Protein AF-A0A3D5VFX4-F1 (afdb_monomer)

Structure (mmCIF, N/CA/C/O backbone):
data_AF-A0A3D5VFX4-F1
#
_entry.id   AF-A0A3D5VFX4-F1
#
loop_
_atom_site.group_PDB
_atom_site.id
_atom_site.type_symbol
_atom_site.label_atom_id
_atom_site.label_alt_id
_atom_site.label_comp_id
_atom_site.label_asym_id
_atom_site.label_entity_id
_atom_site.label_seq_id
_atom_site.pdbx_PDB_ins_code
_atom_site.Cartn_x
_atom_site.Cartn_y
_atom_site.Cartn_z
_atom_site.occupancy
_atom_site.B_iso_or_equiv
_atom_site.auth_seq_id
_atom_site.auth_comp_id
_atom_site.auth_asym_id
_atom_site.auth_atom_id
_atom_site.pdbx_PDB_model_num
ATOM 1 N N . MET A 1 1 ? 56.676 -22.429 -12.843 1.00 62.56 1 MET A N 1
ATOM 2 C CA . MET A 1 1 ? 55.680 -21.404 -13.236 1.00 62.56 1 MET A CA 1
ATOM 3 C C . MET A 1 1 ? 54.234 -21.875 -13.083 1.00 62.56 1 MET A C 1
ATOM 5 O O . MET A 1 1 ? 53.507 -21.227 -12.348 1.00 62.56 1 MET A O 1
ATOM 9 N N . PHE A 1 2 ? 53.820 -23.011 -13.662 1.00 74.38 2 PHE A N 1
ATOM 10 C CA . PHE A 1 2 ? 52.420 -23.486 -13.605 1.00 74.38 2 PHE A CA 1
ATOM 11 C C . PHE A 1 2 ? 51.817 -23.636 -12.196 1.00 74.38 2 PHE A C 1
ATOM 13 O O . PHE A 1 2 ? 50.677 -23.247 -11.978 1.00 74.38 2 PHE A O 1
ATOM 20 N N . ARG A 1 3 ? 52.581 -24.145 -11.219 1.00 76.31 3 ARG A N 1
ATOM 21 C CA . ARG A 1 3 ? 52.093 -24.309 -9.835 1.00 76.31 3 ARG A CA 1
ATOM 22 C C . ARG A 1 3 ? 51.811 -22.978 -9.132 1.00 76.31 3 ARG A C 1
ATOM 24 O O . ARG A 1 3 ? 50.829 -22.875 -8.413 1.00 76.31 3 ARG A O 1
ATOM 31 N N . VAL A 1 4 ? 52.636 -21.960 -9.377 1.00 79.12 4 VAL A N 1
ATOM 32 C CA . VAL A 1 4 ? 52.450 -20.616 -8.801 1.00 79.12 4 VAL A CA 1
ATOM 33 C C . VAL A 1 4 ? 51.232 -19.936 -9.430 1.00 79.12 4 VAL A C 1
ATOM 35 O O . VAL A 1 4 ? 50.438 -19.325 -8.723 1.00 79.12 4 VAL A O 1
ATOM 38 N N . LEU A 1 5 ? 51.033 -20.122 -10.740 1.00 79.81 5 LEU A N 1
ATOM 39 C CA . LEU A 1 5 ? 49.865 -19.609 -11.456 1.00 79.81 5 LEU A CA 1
ATOM 40 C C . LEU A 1 5 ? 48.559 -20.267 -10.974 1.00 79.81 5 LEU A C 1
ATOM 42 O O . LEU A 1 5 ? 47.570 -19.579 -10.742 1.00 79.81 5 LEU A O 1
ATOM 46 N N . ALA A 1 6 ? 48.574 -21.588 -10.765 1.00 84.88 6 ALA A N 1
ATOM 47 C CA . ALA A 1 6 ? 47.423 -22.341 -10.271 1.00 84.88 6 ALA A CA 1
ATOM 48 C C . ALA A 1 6 ? 47.037 -21.937 -8.840 1.00 84.88 6 ALA A C 1
ATOM 50 O O . ALA A 1 6 ? 45.859 -21.735 -8.556 1.00 84.88 6 ALA A O 1
ATOM 51 N N . VAL A 1 7 ? 48.025 -21.754 -7.956 1.00 86.25 7 VAL A N 1
ATOM 52 C CA . VAL A 1 7 ? 47.788 -21.274 -6.585 1.00 86.25 7 VAL A CA 1
ATOM 53 C C . VAL A 1 7 ? 47.261 -19.838 -6.593 1.00 86.25 7 VAL A C 1
ATOM 55 O O . VAL A 1 7 ? 46.330 -19.537 -5.856 1.00 86.25 7 VAL A O 1
ATOM 58 N N . SER A 1 8 ? 47.784 -18.969 -7.463 1.00 79.94 8 SER A N 1
ATOM 59 C CA . SER A 1 8 ? 47.300 -17.590 -7.598 1.00 79.94 8 SER A CA 1
ATOM 60 C C . SER A 1 8 ? 45.861 -17.516 -8.132 1.00 79.94 8 SER A C 1
ATOM 62 O O . SER A 1 8 ? 45.067 -16.742 -7.602 1.00 79.94 8 SER A O 1
ATOM 64 N N . CYS A 1 9 ? 45.485 -18.359 -9.102 1.00 78.56 9 CYS A N 1
ATOM 65 C CA . CYS A 1 9 ? 44.099 -18.474 -9.578 1.00 78.56 9 CYS A CA 1
ATOM 66 C C . CYS A 1 9 ? 43.150 -19.021 -8.506 1.00 78.56 9 CYS A C 1
ATOM 68 O O . CYS A 1 9 ? 42.044 -18.508 -8.352 1.00 78.56 9 CYS A O 1
ATOM 70 N N . LEU A 1 10 ? 43.577 -20.030 -7.741 1.00 80.12 10 LEU A N 1
ATOM 71 C CA . LEU A 1 10 ? 42.777 -20.578 -6.646 1.00 80.12 10 LEU A CA 1
ATOM 72 C C . LEU A 1 10 ? 42.562 -19.532 -5.539 1.00 80.12 10 LEU A C 1
ATOM 74 O O . LEU A 1 10 ? 41.461 -19.415 -5.013 1.00 80.12 10 LEU A O 1
ATOM 78 N N . LEU A 1 11 ? 43.587 -18.728 -5.237 1.00 79.25 11 LEU A N 1
ATOM 79 C CA . LEU A 1 11 ? 43.496 -17.633 -4.270 1.00 79.25 11 LEU A CA 1
ATOM 80 C C . LEU A 1 11 ? 42.531 -16.533 -4.744 1.00 79.25 11 LEU A C 1
ATOM 82 O O . LEU A 1 11 ? 41.733 -16.044 -3.953 1.00 79.25 11 LEU A O 1
ATOM 86 N N . LEU A 1 12 ? 42.559 -16.179 -6.034 1.00 77.06 12 LEU A N 1
ATOM 87 C CA . LEU A 1 12 ? 41.633 -15.208 -6.632 1.00 77.06 12 LEU A CA 1
ATOM 88 C C . LEU A 1 12 ? 40.181 -15.704 -6.631 1.00 77.06 12 LEU A C 1
ATOM 90 O O . LEU A 1 12 ? 39.279 -14.918 -6.368 1.00 77.06 12 LEU A O 1
ATOM 94 N N . LEU A 1 13 ? 39.950 -16.999 -6.863 1.00 74.50 13 LEU A N 1
ATOM 95 C CA . LEU A 1 13 ? 38.617 -17.610 -6.778 1.00 74.50 13 LEU A CA 1
ATOM 96 C C . LEU A 1 13 ? 38.088 -17.669 -5.339 1.00 74.50 13 LEU A C 1
ATOM 98 O O . LEU A 1 13 ? 36.894 -17.500 -5.125 1.00 74.50 13 LEU A O 1
ATOM 102 N N . LEU A 1 14 ? 38.967 -17.866 -4.352 1.00 71.81 14 LEU A N 1
ATOM 103 C CA . LEU A 1 14 ? 38.611 -17.825 -2.928 1.00 71.81 14 LEU A CA 1
ATOM 104 C C . LEU A 1 14 ? 38.368 -16.392 -2.419 1.00 71.81 14 LEU A C 1
ATOM 106 O O . LEU A 1 14 ? 37.612 -16.203 -1.470 1.00 71.81 14 LEU A O 1
ATOM 110 N N . LEU A 1 15 ? 38.992 -15.391 -3.049 1.00 67.75 15 LEU A N 1
ATOM 111 C CA . LEU A 1 15 ? 38.800 -13.962 -2.767 1.00 67.75 15 LEU A CA 1
ATOM 112 C C . LEU A 1 15 ? 37.646 -13.336 -3.565 1.00 67.75 15 LEU A C 1
ATOM 114 O O . LEU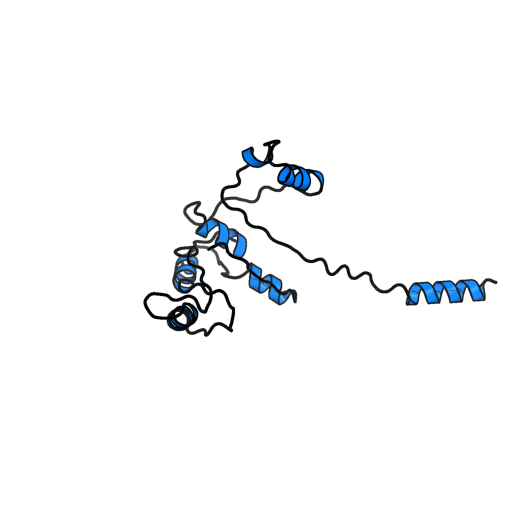 A 1 15 ? 37.227 -12.220 -3.255 1.00 67.75 15 LEU A O 1
ATOM 118 N N . ALA A 1 16 ? 37.111 -14.039 -4.566 1.00 62.22 16 ALA A N 1
ATOM 119 C CA . ALA A 1 16 ? 35.887 -13.665 -5.258 1.00 62.22 16 ALA A CA 1
ATOM 120 C C . ALA A 1 16 ? 34.691 -13.915 -4.328 1.00 62.22 16 ALA A C 1
ATOM 122 O O . ALA A 1 16 ? 33.974 -14.908 -4.437 1.00 62.22 16 ALA A O 1
ATOM 123 N N . GLY A 1 17 ? 34.493 -13.008 -3.370 1.00 60.91 17 GLY A N 1
ATOM 124 C CA . GLY A 1 17 ? 33.272 -12.967 -2.581 1.00 60.91 17 GLY A CA 1
ATOM 125 C C . GLY A 1 17 ? 32.063 -12.903 -3.511 1.00 60.91 17 GLY A C 1
ATOM 126 O O . GLY A 1 17 ? 32.096 -12.253 -4.558 1.00 60.91 17 GLY A O 1
ATOM 127 N N . SER A 1 18 ? 30.982 -13.578 -3.139 1.00 61.31 18 SER A N 1
ATOM 128 C CA . SER A 1 18 ? 29.705 -13.430 -3.829 1.00 61.31 18 SER A CA 1
ATOM 129 C C . SER A 1 18 ? 29.321 -11.951 -3.838 1.00 61.31 18 SER A C 1
ATOM 131 O O . SER A 1 18 ? 29.096 -11.365 -2.776 1.00 61.31 18 SER A O 1
ATOM 133 N N . VAL A 1 19 ? 29.250 -11.349 -5.030 1.00 50.03 19 VAL A N 1
ATOM 134 C CA . VAL A 1 19 ? 28.646 -10.029 -5.229 1.00 50.03 19 VAL A CA 1
ATOM 135 C C . VAL A 1 19 ? 27.170 -10.171 -4.881 1.00 50.03 19 VAL A C 1
ATOM 137 O O . VAL A 1 19 ? 26.337 -10.534 -5.706 1.00 50.03 19 VAL A O 1
ATOM 140 N N . SER A 1 20 ? 26.849 -9.934 -3.616 1.00 56.19 20 SER A N 1
ATOM 141 C CA . SER A 1 20 ? 25.480 -9.735 -3.179 1.00 56.19 20 SER A CA 1
ATOM 142 C C . SER A 1 20 ? 25.180 -8.262 -3.388 1.00 56.19 20 SER A C 1
ATOM 144 O O . SER A 1 20 ? 25.435 -7.423 -2.523 1.00 56.19 20 SER A O 1
ATOM 146 N N . ALA A 1 21 ? 24.679 -7.923 -4.574 1.00 56.38 21 ALA A N 1
ATOM 147 C CA . ALA A 1 21 ? 23.954 -6.677 -4.725 1.00 56.38 21 ALA A CA 1
ATOM 148 C C . ALA A 1 21 ? 22.669 -6.833 -3.905 1.00 56.38 21 ALA A C 1
ATOM 150 O O . ALA A 1 21 ? 21.663 -7.354 -4.386 1.00 56.38 21 ALA A O 1
ATOM 151 N N . ALA A 1 22 ? 22.712 -6.424 -2.638 1.00 59.00 22 ALA A N 1
ATOM 152 C CA . ALA A 1 22 ? 21.522 -6.242 -1.824 1.00 59.00 22 ALA A CA 1
ATOM 153 C C . ALA A 1 22 ? 20.743 -5.049 -2.399 1.00 59.00 22 ALA A C 1
ATOM 155 O O . ALA A 1 22 ? 20.784 -3.941 -1.874 1.00 59.00 22 ALA A O 1
ATOM 156 N N . GLY A 1 23 ? 20.103 -5.255 -3.552 1.00 70.44 23 GLY A N 1
ATOM 157 C CA . GLY A 1 23 ? 19.320 -4.233 -4.225 1.00 70.44 23 GLY A CA 1
ATOM 158 C C . GLY A 1 23 ? 18.199 -3.762 -3.304 1.00 70.44 23 GLY A C 1
ATOM 159 O O . GLY A 1 23 ? 17.408 -4.570 -2.811 1.00 70.44 23 GLY A O 1
ATOM 160 N N . GLY A 1 24 ? 18.155 -2.457 -3.047 1.00 74.06 24 GLY A N 1
ATOM 161 C CA . GLY A 1 24 ? 17.014 -1.807 -2.415 1.00 74.06 24 GLY A CA 1
ATOM 162 C C . GLY A 1 24 ? 15.956 -1.503 -3.468 1.00 74.06 24 GLY A C 1
ATOM 163 O O . GLY A 1 24 ? 16.275 -0.951 -4.519 1.00 74.06 24 GLY A O 1
ATOM 164 N N . VAL A 1 25 ? 14.700 -1.843 -3.190 1.00 79.31 25 VAL A N 1
ATOM 165 C CA . VAL A 1 25 ? 13.561 -1.445 -4.024 1.00 79.31 25 VAL A CA 1
ATOM 166 C C . VAL A 1 25 ? 12.926 -0.212 -3.397 1.00 79.31 25 VAL A C 1
ATOM 168 O O . VAL A 1 25 ? 12.630 -0.208 -2.204 1.00 79.31 25 VAL A O 1
ATOM 171 N N . ARG A 1 26 ? 12.711 0.834 -4.199 1.00 83.75 26 ARG A N 1
ATOM 172 C CA . ARG A 1 26 ? 11.909 2.000 -3.815 1.00 83.75 26 ARG A CA 1
ATOM 173 C C . ARG A 1 26 ? 10.635 1.980 -4.645 1.00 83.75 26 ARG A C 1
ATOM 175 O O . ARG A 1 26 ? 10.705 2.118 -5.862 1.00 83.75 26 ARG A O 1
ATOM 182 N N . LEU A 1 27 ? 9.497 1.777 -3.988 1.00 84.81 27 LEU A N 1
ATOM 183 C CA . LEU A 1 27 ? 8.187 1.884 -4.618 1.00 84.81 27 LEU A CA 1
ATOM 184 C C . LEU A 1 27 ? 7.658 3.297 -4.386 1.00 84.81 27 LEU A C 1
ATOM 186 O O . LEU A 1 27 ? 7.474 3.704 -3.242 1.00 84.81 27 LEU A O 1
ATOM 190 N N . VAL A 1 28 ? 7.418 4.025 -5.471 1.00 86.31 28 VAL A N 1
ATOM 191 C CA . VAL A 1 28 ? 6.784 5.343 -5.436 1.00 86.31 28 VAL A CA 1
ATOM 192 C C . VAL A 1 28 ? 5.412 5.198 -6.074 1.00 86.31 28 VAL A C 1
ATOM 194 O O . VAL A 1 28 ? 5.311 4.799 -7.232 1.00 86.31 28 VAL A O 1
ATOM 197 N N . ILE A 1 29 ? 4.362 5.491 -5.310 1.00 84.00 29 ILE A N 1
ATOM 198 C CA . ILE A 1 29 ? 2.987 5.496 -5.807 1.00 84.00 29 ILE A CA 1
ATOM 199 C C . ILE A 1 29 ? 2.558 6.953 -5.948 1.00 84.00 29 ILE A C 1
ATOM 201 O O . ILE A 1 29 ? 2.610 7.708 -4.981 1.00 84.00 29 ILE A O 1
ATOM 205 N N . MET A 1 30 ? 2.163 7.339 -7.159 1.00 85.25 30 MET A N 1
ATOM 206 C CA . MET A 1 30 ? 1.732 8.696 -7.488 1.00 85.25 30 MET A CA 1
ATOM 207 C C . MET A 1 30 ? 0.300 8.639 -8.006 1.00 85.25 30 MET A C 1
ATOM 209 O O . MET A 1 30 ? 0.045 8.047 -9.054 1.00 85.25 30 MET A O 1
ATOM 213 N N . ASP A 1 31 ? -0.627 9.231 -7.259 1.00 82.06 31 ASP A N 1
ATOM 214 C CA . ASP A 1 31 ? -1.997 9.440 -7.727 1.00 82.06 31 ASP A CA 1
ATOM 215 C C . ASP A 1 31 ? -2.058 10.633 -8.700 1.00 82.06 31 ASP A C 1
ATOM 217 O O . ASP A 1 31 ? -1.212 11.525 -8.654 1.00 82.06 31 ASP A O 1
ATOM 221 N N . GLY A 1 32 ? -3.049 10.646 -9.591 1.00 84.25 32 GLY A N 1
ATOM 222 C CA . GLY A 1 32 ? -3.269 11.729 -10.557 1.00 84.25 32 GLY A CA 1
ATOM 223 C C . GLY A 1 32 ? -2.364 11.709 -11.794 1.00 84.25 32 GLY A C 1
ATOM 224 O O . GLY A 1 32 ? -2.477 12.595 -12.638 1.00 84.25 32 GLY A O 1
ATOM 225 N N . VAL A 1 33 ? -1.501 10.700 -11.954 1.00 88.00 33 VAL A N 1
ATOM 226 C CA . VAL A 1 33 ? -0.663 10.542 -13.154 1.00 88.00 33 VAL A CA 1
ATOM 227 C C . VAL A 1 33 ? -1.402 9.718 -14.210 1.00 88.00 33 VAL A C 1
ATOM 229 O O . VAL A 1 33 ? -1.626 8.520 -14.050 1.00 88.00 33 VAL A O 1
ATOM 232 N N . ASN A 1 34 ? -1.770 10.365 -15.313 1.00 88.50 34 ASN A N 1
ATOM 233 C CA . ASN A 1 34 ? -2.282 9.718 -16.528 1.00 88.50 34 ASN A CA 1
ATOM 234 C C . ASN A 1 34 ? -1.178 9.541 -17.606 1.00 88.50 34 ASN A C 1
ATOM 236 O O . ASN A 1 34 ? -0.055 10.018 -17.443 1.00 88.50 34 ASN A O 1
ATOM 240 N N . LEU A 1 35 ? -1.504 8.878 -18.724 1.00 88.94 35 LEU A N 1
ATOM 241 C CA . LEU A 1 35 ? -0.557 8.638 -19.827 1.00 88.94 35 LEU A CA 1
ATOM 242 C C . LEU A 1 35 ? -0.117 9.913 -20.567 1.00 88.94 35 LEU A C 1
ATOM 244 O O . LEU A 1 35 ? 0.965 9.922 -21.144 1.00 88.94 35 LEU A O 1
ATOM 248 N N . GLU A 1 36 ? -0.925 10.973 -20.555 1.00 91.94 36 GLU A N 1
ATOM 249 C CA . GLU A 1 36 ? -0.612 12.242 -21.227 1.00 91.94 36 GLU A CA 1
ATOM 250 C C . GLU A 1 36 ? 0.548 12.949 -20.523 1.00 91.94 36 GLU A C 1
ATOM 252 O O . GLU A 1 36 ? 1.461 13.439 -21.182 1.00 91.94 36 GLU A O 1
ATOM 257 N N . HIS A 1 37 ? 0.588 12.904 -19.187 1.00 91.31 37 HIS A N 1
ATOM 258 C CA . HIS A 1 37 ? 1.710 13.445 -18.417 1.00 91.31 37 HIS A CA 1
ATOM 259 C C . HIS A 1 37 ? 3.046 12.779 -18.778 1.00 91.31 37 HIS A C 1
ATOM 261 O O . HIS A 1 37 ? 4.088 13.423 -18.713 1.00 91.31 37 HIS A O 1
ATOM 267 N N . LEU A 1 38 ? 3.044 11.508 -19.200 1.00 90.81 38 LEU A N 1
ATOM 268 C CA . LEU A 1 38 ? 4.273 10.817 -19.603 1.00 90.81 38 LEU A CA 1
ATOM 269 C C . LEU A 1 38 ? 4.858 11.363 -20.917 1.00 90.81 38 LEU A C 1
ATOM 271 O O . LEU A 1 38 ? 6.015 11.090 -21.220 1.00 90.81 38 LEU A O 1
ATOM 275 N N . GLN A 1 39 ? 4.083 12.127 -21.692 1.00 89.56 39 GLN A N 1
ATOM 276 C CA . GLN A 1 39 ? 4.494 12.681 -22.986 1.00 89.56 39 GLN A CA 1
ATOM 277 C C . GLN A 1 39 ? 4.969 14.139 -22.899 1.00 89.56 39 GLN A C 1
ATOM 279 O O . GLN A 1 39 ? 5.506 14.660 -23.875 1.00 89.56 39 GLN A O 1
ATOM 284 N N . LEU A 1 40 ? 4.780 14.807 -21.757 1.00 90.75 40 LEU A N 1
ATOM 285 C CA . LEU A 1 40 ? 5.113 16.221 -21.592 1.00 90.75 40 LEU A CA 1
ATOM 286 C C . LEU A 1 40 ? 6.629 16.429 -21.486 1.00 90.75 40 LEU A C 1
ATOM 288 O O . LEU A 1 40 ? 7.284 15.888 -20.595 1.00 90.75 40 LEU A O 1
ATOM 292 N N . GLU A 1 41 ? 7.190 17.265 -22.365 1.00 90.00 41 GLU A N 1
ATOM 293 C CA . GLU A 1 41 ? 8.637 17.539 -22.408 1.00 90.00 41 GLU A CA 1
ATOM 294 C C . GLU A 1 41 ? 9.169 18.196 -21.127 1.00 90.00 41 GLU A C 1
ATOM 296 O O . GLU A 1 41 ? 10.322 17.978 -20.748 1.00 90.00 41 GLU A O 1
ATOM 301 N N . GLU A 1 42 ? 8.323 18.965 -20.437 1.00 94.12 42 GLU A N 1
ATOM 302 C CA . GLU A 1 42 ? 8.641 19.588 -19.150 1.00 94.12 42 GLU A CA 1
ATOM 303 C C . GLU A 1 42 ? 8.865 18.564 -18.024 1.00 94.12 42 GLU A C 1
ATOM 305 O O . GLU A 1 42 ? 9.583 18.850 -17.064 1.00 94.12 42 GLU A O 1
ATOM 310 N N . TYR A 1 43 ? 8.341 17.338 -18.144 1.00 93.06 43 TYR A N 1
ATOM 311 C CA . TYR A 1 43 ? 8.510 16.281 -17.143 1.00 93.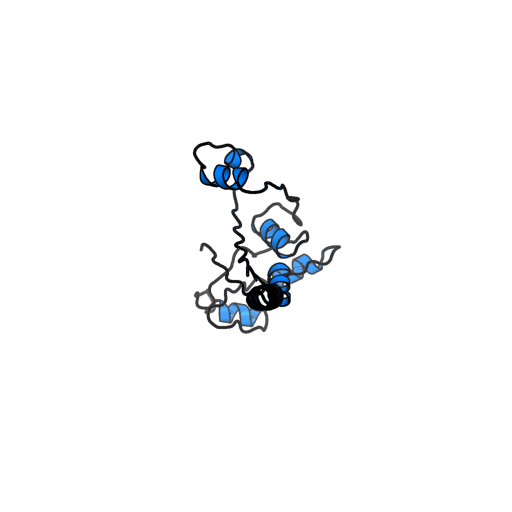06 43 TYR A CA 1
ATOM 312 C C . TYR A 1 43 ? 9.723 15.402 -17.453 1.00 93.06 43 TYR A C 1
ATOM 314 O O . TYR A 1 43 ? 9.634 14.181 -17.618 1.00 93.06 43 TYR A O 1
ATOM 322 N N . GLY A 1 44 ? 10.902 16.032 -17.465 1.00 94.12 44 GLY A N 1
ATOM 323 C CA . GLY A 1 44 ? 12.174 15.382 -17.801 1.00 94.12 44 GLY A CA 1
ATOM 324 C C . GLY A 1 44 ? 12.489 14.122 -16.979 1.00 94.12 44 GLY A C 1
ATOM 325 O O . GLY A 1 44 ? 13.111 13.197 -17.499 1.00 94.12 44 GLY A O 1
ATOM 326 N N . ASN A 1 45 ? 12.004 14.033 -15.734 1.00 93.50 45 ASN A N 1
ATOM 327 C CA . ASN A 1 45 ? 12.179 12.850 -14.885 1.00 93.50 45 ASN A CA 1
ATOM 328 C C . ASN A 1 45 ? 11.366 11.636 -15.366 1.00 93.50 45 ASN A C 1
ATOM 330 O O . ASN A 1 45 ? 11.869 10.516 -15.300 1.00 93.50 45 ASN A O 1
ATOM 334 N N . PHE A 1 46 ? 10.143 11.826 -15.881 1.00 93.31 46 PHE A N 1
ATOM 335 C CA . PHE A 1 46 ? 9.384 10.717 -16.472 1.00 93.31 46 PHE A CA 1
ATOM 336 C C . PHE A 1 46 ? 10.073 10.203 -17.729 1.00 93.31 46 PHE A C 1
ATOM 338 O O . PHE A 1 46 ? 10.243 8.994 -17.872 1.00 93.31 46 PHE A O 1
ATOM 345 N N . ARG A 1 47 ? 10.554 11.108 -18.589 1.00 92.50 47 ARG A N 1
ATOM 346 C CA . ARG A 1 47 ? 11.329 10.726 -19.775 1.00 92.50 47 ARG A CA 1
ATOM 347 C C . ARG A 1 47 ? 12.576 9.928 -19.401 1.00 92.50 47 ARG A C 1
ATOM 349 O O . ARG A 1 47 ? 12.776 8.843 -19.937 1.00 92.50 47 ARG A O 1
ATOM 356 N N . PHE A 1 48 ? 13.352 10.405 -18.426 1.00 94.94 48 PHE A N 1
ATOM 357 C CA . PHE A 1 48 ? 14.530 9.692 -17.934 1.00 94.94 48 PHE A CA 1
ATOM 358 C C . PHE A 1 48 ? 14.193 8.264 -17.472 1.00 94.94 48 PHE A C 1
ATOM 360 O O . PHE A 1 48 ? 14.881 7.320 -17.861 1.00 94.94 48 PHE A O 1
ATOM 367 N N . LEU A 1 49 ? 13.121 8.091 -16.688 1.00 93.44 49 LEU A N 1
ATOM 368 C CA . LEU A 1 49 ? 12.675 6.778 -16.208 1.00 93.44 49 LEU A CA 1
ATOM 369 C C . LEU A 1 49 ? 12.211 5.854 -17.341 1.00 93.44 49 LEU A C 1
ATOM 371 O O . LEU A 1 49 ? 12.457 4.652 -17.273 1.00 93.44 49 LEU A O 1
ATOM 375 N N . MET A 1 50 ? 11.559 6.390 -18.375 1.00 92.19 50 MET A N 1
ATOM 376 C CA . MET A 1 50 ? 11.138 5.603 -19.538 1.00 92.19 50 MET A CA 1
ATOM 377 C C . MET A 1 50 ? 12.320 5.188 -20.422 1.00 92.19 50 MET A C 1
ATOM 379 O O . MET A 1 50 ? 12.334 4.066 -20.913 1.00 92.19 50 MET A O 1
ATOM 383 N N . GLU A 1 51 ? 13.318 6.059 -20.603 1.00 94.56 51 GLU A N 1
ATOM 384 C CA . GLU A 1 51 ? 14.513 5.784 -21.417 1.00 94.56 51 GLU A CA 1
ATOM 385 C C . GLU A 1 51 ? 15.470 4.777 -20.760 1.00 94.56 51 GLU A C 1
ATOM 387 O O . GLU A 1 51 ? 16.119 3.996 -21.452 1.00 94.56 51 GLU A O 1
ATOM 392 N N . HIS A 1 52 ? 15.558 4.783 -19.426 1.00 96.06 52 HIS A N 1
ATOM 393 C CA . HIS A 1 52 ? 16.499 3.954 -18.658 1.00 96.06 52 HIS A CA 1
ATOM 394 C C . HIS A 1 52 ? 15.819 2.798 -17.909 1.00 96.06 52 HIS A C 1
ATOM 396 O O . HIS A 1 52 ? 16.457 2.113 -17.107 1.00 96.06 52 HIS A O 1
ATOM 402 N N . GLY A 1 53 ? 14.522 2.595 -18.135 1.00 91.69 53 GLY A N 1
ATOM 403 C CA . GLY A 1 53 ? 13.702 1.632 -17.414 1.00 91.69 53 GLY A CA 1
ATOM 404 C C . GLY A 1 53 ? 12.744 0.876 -18.324 1.00 91.69 53 GLY A C 1
ATOM 405 O O . GLY A 1 53 ? 13.013 0.641 -19.499 1.00 91.69 53 GLY A O 1
ATOM 406 N N . ALA A 1 54 ? 11.620 0.455 -17.752 1.00 91.50 54 ALA A N 1
ATOM 407 C CA . ALA A 1 54 ? 10.550 -0.213 -18.476 1.00 91.50 54 ALA A CA 1
ATOM 408 C C . ALA A 1 54 ? 9.211 0.436 -18.128 1.00 91.50 54 ALA A C 1
ATOM 410 O O . ALA A 1 54 ? 8.959 0.773 -16.969 1.00 91.50 54 ALA A O 1
ATOM 411 N N . LEU A 1 55 ? 8.344 0.570 -19.132 1.00 90.00 55 LEU A N 1
ATOM 412 C CA . LEU A 1 55 ? 6.975 1.041 -18.966 1.00 90.00 55 LEU A CA 1
ATOM 413 C C . LEU A 1 55 ? 6.016 -0.144 -19.083 1.00 90.00 55 LEU A C 1
ATOM 415 O O . LEU A 1 55 ? 6.042 -0.885 -20.064 1.00 90.00 55 LEU A O 1
ATOM 419 N N . GLY A 1 56 ? 5.155 -0.306 -18.084 1.00 88.31 56 GLY A N 1
ATOM 420 C CA . GLY A 1 56 ? 4.096 -1.306 -18.079 1.00 88.31 56 GLY A CA 1
ATOM 421 C C . GLY A 1 56 ? 2.775 -0.682 -17.658 1.00 88.31 56 GLY A C 1
ATOM 422 O O . GLY A 1 56 ? 2.742 0.172 -16.775 1.00 88.31 56 GLY A O 1
ATOM 423 N N . LEU A 1 57 ? 1.683 -1.128 -18.278 1.00 85.38 57 LEU A N 1
ATOM 424 C CA . LEU A 1 57 ? 0.331 -0.758 -17.880 1.00 85.38 57 LEU A CA 1
ATOM 425 C C . LEU A 1 57 ? -0.285 -1.909 -17.081 1.00 85.38 57 LEU A C 1
ATOM 427 O O . LEU A 1 57 ? -0.523 -2.990 -17.619 1.00 85.38 57 LEU A O 1
ATOM 431 N N . ALA A 1 58 ? -0.529 -1.684 -15.791 1.00 75.06 58 ALA A N 1
ATOM 432 C CA . ALA A 1 58 ? -1.257 -2.632 -14.956 1.00 75.06 58 ALA A CA 1
ATOM 433 C C . ALA A 1 58 ? -2.772 -2.537 -15.210 1.00 75.06 58 ALA A C 1
ATOM 435 O O . ALA A 1 58 ? -3.281 -1.530 -15.706 1.00 75.06 58 ALA A O 1
ATOM 436 N N . ASN A 1 59 ? -3.516 -3.582 -14.839 1.00 68.50 59 ASN A N 1
ATOM 437 C CA . ASN A 1 59 ? -4.975 -3.525 -14.851 1.00 68.50 59 ASN A CA 1
ATOM 438 C C . ASN A 1 59 ? -5.456 -2.473 -13.836 1.00 68.50 59 ASN A C 1
ATOM 440 O O . ASN A 1 59 ? -5.229 -2.621 -12.639 1.00 68.50 59 ASN A O 1
ATOM 444 N N . ALA A 1 60 ? -6.132 -1.430 -14.320 1.00 68.81 60 ALA A N 1
ATOM 445 C CA . ALA A 1 60 ? -6.631 -0.318 -13.507 1.00 68.81 60 ALA A CA 1
ATOM 446 C C . ALA A 1 60 ? -8.036 -0.566 -12.917 1.00 68.81 60 ALA A C 1
ATOM 448 O O . ALA A 1 60 ? -8.696 0.365 -12.450 1.00 68.81 60 ALA A O 1
ATOM 449 N N . ASN A 1 61 ? -8.545 -1.801 -12.982 1.00 86.75 61 ASN A N 1
ATOM 450 C CA . ASN A 1 61 ? -9.823 -2.145 -12.370 1.00 86.75 61 ASN A CA 1
ATOM 451 C C . ASN A 1 61 ? -9.644 -2.466 -10.888 1.00 86.75 61 ASN A C 1
ATOM 453 O O . ASN A 1 61 ? -8.891 -3.361 -10.512 1.00 86.75 61 ASN A O 1
ATOM 457 N N . THR A 1 62 ? -10.407 -1.764 -10.066 1.00 90.12 62 THR A N 1
ATOM 458 C CA . THR A 1 62 ? -10.522 -1.971 -8.625 1.00 90.12 62 THR A CA 1
ATOM 459 C C . THR A 1 62 ? -11.742 -2.835 -8.306 1.00 90.12 62 THR A C 1
ATOM 461 O O . THR A 1 62 ? -12.496 -3.228 -9.205 1.00 90.12 62 THR A O 1
ATOM 464 N N . ALA A 1 63 ? -11.959 -3.165 -7.029 1.00 89.19 63 ALA A N 1
ATOM 465 C CA . ALA A 1 63 ? -13.308 -3.532 -6.616 1.00 89.19 63 ALA A CA 1
ATOM 466 C C . ALA A 1 63 ? -14.123 -2.234 -6.473 1.00 89.19 63 ALA A C 1
ATOM 468 O O . ALA A 1 63 ? -13.643 -1.257 -5.902 1.00 89.19 63 ALA A O 1
ATOM 469 N N . GLY A 1 64 ? -15.335 -2.201 -7.028 1.00 89.56 64 GLY A N 1
ATOM 470 C CA . GLY A 1 64 ? -16.192 -1.014 -6.988 1.00 89.56 64 GLY A CA 1
ATOM 471 C C . GLY A 1 64 ? -15.696 0.149 -7.860 1.00 89.56 64 GLY A C 1
ATOM 472 O O . GLY A 1 64 ? -15.248 -0.048 -8.989 1.00 89.56 64 GLY A O 1
ATOM 473 N N . ALA A 1 65 ? -15.837 1.376 -7.350 1.00 89.81 65 ALA A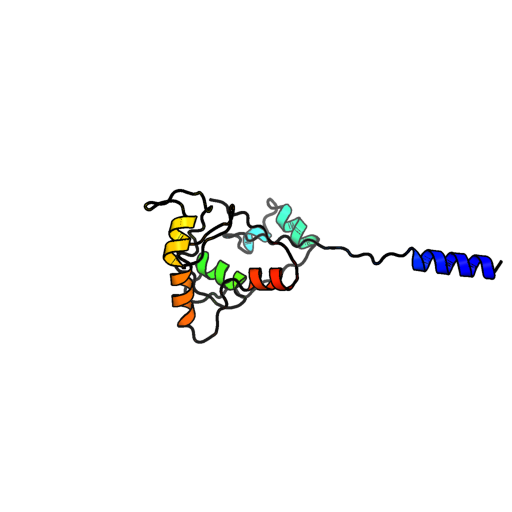 N 1
ATOM 474 C CA . ALA A 1 65 ? -15.444 2.594 -8.057 1.00 89.81 65 ALA A CA 1
ATOM 475 C C . ALA A 1 65 ? -13.915 2.742 -8.153 1.00 89.81 65 ALA A C 1
ATOM 477 O O . ALA A 1 65 ? -13.168 2.246 -7.303 1.00 89.81 65 ALA A O 1
ATOM 478 N N . ARG A 1 66 ? -13.447 3.485 -9.163 1.00 88.44 66 ARG A N 1
ATOM 479 C CA . ARG A 1 66 ? -12.033 3.865 -9.327 1.00 88.44 66 ARG A CA 1
ATOM 480 C C . ARG A 1 66 ? -11.686 5.052 -8.422 1.00 88.44 66 ARG A C 1
ATOM 482 O O . ARG A 1 66 ? -11.461 6.154 -8.909 1.00 88.44 66 ARG A O 1
ATOM 489 N N . SER A 1 67 ? -11.712 4.828 -7.111 1.00 89.38 67 SER A N 1
ATOM 490 C CA . SER A 1 67 ? -11.242 5.799 -6.118 1.00 89.38 67 SER A CA 1
ATOM 491 C C . SER A 1 67 ? -9.771 5.561 -5.773 1.00 89.38 67 SER A C 1
ATOM 493 O O . SER A 1 67 ? -9.245 4.463 -5.995 1.00 89.38 67 SER A O 1
ATOM 495 N N . ARG A 1 68 ? -9.123 6.579 -5.197 1.00 87.75 68 ARG A N 1
ATOM 496 C CA . ARG A 1 68 ? -7.746 6.501 -4.689 1.00 87.75 68 ARG A CA 1
ATOM 497 C C . ARG A 1 68 ? -7.578 5.322 -3.732 1.00 87.75 68 ARG A C 1
ATOM 499 O O . ARG A 1 68 ? -6.650 4.532 -3.865 1.00 87.75 68 ARG A O 1
ATOM 506 N N . GLU A 1 69 ? -8.503 5.180 -2.797 1.00 90.25 69 GLU A N 1
ATOM 507 C CA . GLU A 1 69 ? -8.479 4.172 -1.741 1.00 90.25 69 GLU A CA 1
ATOM 508 C C . GLU A 1 69 ? -8.578 2.756 -2.312 1.00 90.25 69 GLU A C 1
ATOM 510 O O . GLU A 1 69 ? -7.766 1.885 -1.990 1.00 90.25 69 GLU A O 1
ATOM 515 N N . ASN A 1 70 ? -9.539 2.533 -3.215 1.00 92.50 70 ASN A N 1
ATOM 516 C CA . ASN A 1 70 ? -9.724 1.238 -3.861 1.00 92.50 70 ASN A CA 1
ATOM 517 C C . ASN A 1 70 ? -8.516 0.881 -4.742 1.00 92.50 70 ASN A C 1
ATOM 519 O O . ASN A 1 70 ? -8.118 -0.285 -4.802 1.00 92.50 70 ASN A O 1
ATOM 523 N N . ALA A 1 71 ? -7.912 1.866 -5.417 1.00 89.88 71 ALA A N 1
ATOM 524 C CA . ALA A 1 71 ? -6.727 1.664 -6.250 1.00 89.88 71 ALA A CA 1
ATOM 525 C C . ALA A 1 71 ? -5.504 1.270 -5.413 1.00 89.88 71 ALA A C 1
ATOM 527 O O . ALA A 1 71 ? -4.847 0.271 -5.717 1.00 89.88 71 ALA A O 1
ATOM 528 N N . LEU A 1 72 ? -5.243 1.997 -4.323 1.00 88.50 72 LEU A N 1
ATOM 529 C CA . LEU A 1 72 ? -4.132 1.718 -3.416 1.00 88.50 72 LEU A CA 1
ATOM 530 C C . LEU A 1 72 ? -4.261 0.343 -2.759 1.00 88.50 72 LEU A C 1
ATOM 532 O O . LEU A 1 72 ? -3.298 -0.423 -2.761 1.00 88.50 72 LEU A O 1
ATOM 536 N N . LEU A 1 73 ? -5.444 -0.020 -2.256 1.00 91.50 73 LEU A N 1
ATOM 537 C CA . LEU A 1 73 ? -5.639 -1.355 -1.688 1.00 91.50 73 LEU A CA 1
ATOM 538 C C . LEU A 1 73 ? -5.594 -2.462 -2.735 1.00 91.50 73 LEU A C 1
ATOM 540 O O . LEU A 1 73 ? -5.124 -3.560 -2.433 1.00 91.50 73 LEU A O 1
ATOM 544 N N . THR A 1 74 ? -6.044 -2.199 -3.961 1.00 92.00 74 THR A N 1
ATOM 545 C CA . THR A 1 74 ? -5.926 -3.176 -5.049 1.00 92.00 74 THR A CA 1
ATOM 546 C C . THR A 1 74 ? -4.454 -3.470 -5.347 1.00 92.00 74 THR A C 1
ATOM 548 O O . THR A 1 74 ? -4.054 -4.634 -5.415 1.00 92.00 74 THR A O 1
ATOM 551 N N . LEU A 1 75 ? -3.621 -2.427 -5.424 1.00 89.81 75 LEU A N 1
ATOM 552 C CA . LEU A 1 75 ? -2.168 -2.564 -5.556 1.00 89.81 75 LEU A CA 1
ATOM 553 C C . LEU A 1 75 ? -1.547 -3.303 -4.362 1.00 89.81 75 LEU A C 1
ATOM 555 O O . LEU A 1 75 ? -0.789 -4.251 -4.551 1.00 89.81 75 LEU A O 1
ATOM 559 N N . ALA A 1 76 ? -1.880 -2.899 -3.135 1.00 89.38 76 ALA A N 1
ATOM 560 C CA . ALA A 1 76 ? -1.266 -3.437 -1.921 1.00 89.38 76 ALA A CA 1
ATOM 561 C C . ALA A 1 76 ? -1.689 -4.882 -1.600 1.00 89.38 76 ALA A C 1
ATOM 563 O O . ALA A 1 76 ? -0.929 -5.618 -0.967 1.00 89.38 76 ALA A O 1
ATOM 564 N N . S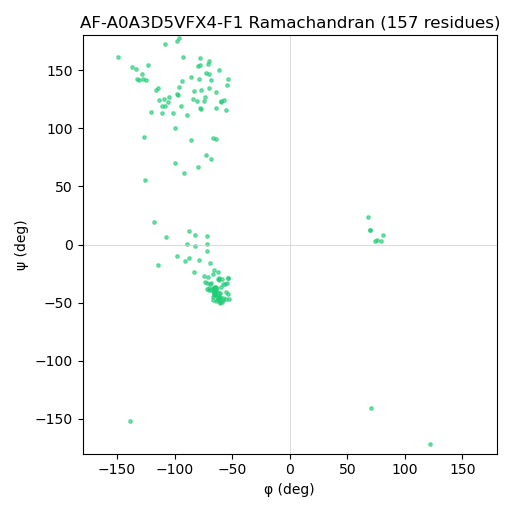ER A 1 77 ? -2.888 -5.296 -2.015 1.00 92.06 77 SER A N 1
ATOM 565 C CA . SER A 1 77 ? -3.400 -6.656 -1.797 1.00 92.06 77 SER A CA 1
ATOM 566 C C . SER A 1 77 ? -3.069 -7.624 -2.938 1.00 92.06 77 SER A C 1
ATOM 568 O O . SER A 1 77 ? -3.210 -8.832 -2.766 1.00 92.06 77 SER A O 1
ATOM 570 N N . GLY A 1 78 ? -2.644 -7.120 -4.104 1.00 90.31 78 GLY A N 1
ATOM 571 C CA . GLY A 1 78 ? -2.409 -7.930 -5.305 1.00 90.31 78 GLY A CA 1
ATOM 572 C C . GLY A 1 78 ? -3.690 -8.481 -5.950 1.00 90.31 78 GLY A C 1
ATOM 573 O O . GLY A 1 78 ? -3.621 -9.362 -6.805 1.00 90.31 78 GLY A O 1
ATOM 574 N N . SER A 1 79 ? -4.862 -7.986 -5.545 1.00 92.19 79 SER A N 1
ATOM 575 C CA . SER A 1 79 ? -6.182 -8.402 -6.033 1.00 92.19 79 SER A CA 1
ATOM 576 C C . SER A 1 79 ? -7.153 -7.221 -5.970 1.00 92.19 79 SER A C 1
ATOM 578 O O . SER A 1 79 ? -6.900 -6.259 -5.259 1.00 92.19 79 SER A O 1
ATOM 580 N N . ARG A 1 80 ? -8.275 -7.256 -6.697 1.00 93.81 80 ARG A N 1
ATOM 581 C CA . ARG A 1 80 ? -9.276 -6.172 -6.632 1.00 93.81 80 ARG A CA 1
ATOM 582 C C . ARG A 1 80 ? -9.806 -6.024 -5.203 1.00 93.81 80 ARG A C 1
ATOM 584 O O . ARG A 1 80 ? -10.369 -6.984 -4.684 1.00 93.81 80 ARG A O 1
ATOM 591 N N . ALA A 1 81 ? -9.680 -4.838 -4.615 1.00 94.56 81 ALA A N 1
ATOM 592 C CA . ALA A 1 81 ? -10.049 -4.581 -3.223 1.00 94.56 81 ALA A CA 1
ATOM 593 C C . ALA A 1 81 ? -10.879 -3.298 -3.056 1.00 94.56 81 ALA A C 1
ATOM 595 O O . ALA A 1 81 ? -10.756 -2.359 -3.846 1.00 94.56 81 ALA A O 1
ATOM 596 N N . LEU A 1 82 ? -11.732 -3.292 -2.029 1.00 95.38 82 LEU A N 1
ATOM 597 C CA . LEU A 1 82 ? -12.513 -2.146 -1.557 1.00 95.38 82 LEU A CA 1
ATOM 598 C C . LEU A 1 82 ? -11.773 -1.467 -0.398 1.00 95.38 82 LEU A C 1
ATOM 600 O O . LEU A 1 82 ? -11.298 -2.148 0.502 1.00 95.38 82 LEU A O 1
ATOM 604 N N . GLY A 1 83 ? -11.687 -0.142 -0.386 1.00 93.50 83 GLY A N 1
ATOM 605 C CA . GLY A 1 83 ? -10.987 0.640 0.634 1.00 93.50 83 GLY A CA 1
ATOM 606 C C . GLY A 1 83 ? -11.841 1.718 1.286 1.00 93.50 83 GLY A C 1
ATOM 607 O O . GLY A 1 83 ? -11.440 2.878 1.264 1.00 93.50 83 GLY A O 1
ATOM 608 N N . PRO A 1 84 ? -13.003 1.393 1.875 1.00 91.50 84 PRO A N 1
ATOM 609 C CA . PRO A 1 84 ? -13.747 2.390 2.639 1.00 91.50 84 PRO A CA 1
ATOM 610 C C . PRO A 1 84 ? -12.863 2.953 3.764 1.00 91.50 84 PRO A C 1
ATOM 612 O O . PRO A 1 84 ? -12.309 2.192 4.553 1.00 91.50 84 PRO A O 1
ATOM 615 N N . GLY A 1 85 ? -12.694 4.278 3.810 1.00 82.12 85 GLY A N 1
ATOM 616 C CA . GLY A 1 85 ? -11.892 4.946 4.844 1.00 82.12 85 GLY A CA 1
ATOM 617 C C . GLY A 1 85 ? -10.378 4.700 4.762 1.00 82.12 85 GLY A C 1
ATOM 618 O O . GLY A 1 85 ? -9.662 5.037 5.698 1.00 82.12 85 GLY A O 1
ATOM 619 N N . ALA A 1 86 ? -9.849 4.138 3.665 1.00 85.69 86 ALA A N 1
ATOM 620 C CA . ALA A 1 86 ? -8.407 3.870 3.557 1.00 85.69 86 ALA A CA 1
ATOM 621 C C . ALA A 1 86 ? -7.541 5.138 3.377 1.00 85.69 86 ALA A C 1
ATOM 623 O O . ALA A 1 86 ? -6.316 5.035 3.361 1.00 85.69 86 ALA A O 1
ATOM 624 N N . GLY A 1 87 ? -8.162 6.312 3.220 1.00 82.38 87 GLY A N 1
ATOM 625 C CA . GLY A 1 87 ? -7.475 7.604 3.116 1.00 82.38 87 GLY A CA 1
ATOM 626 C C . GLY A 1 87 ? -7.004 8.182 4.456 1.00 82.38 87 GLY A C 1
ATOM 627 O O . GLY A 1 87 ? -6.196 9.102 4.459 1.00 82.38 87 GLY A O 1
ATOM 628 N N . GLU A 1 88 ? -7.470 7.639 5.581 1.00 85.25 88 GLU A N 1
ATOM 629 C CA . GLU A 1 88 ? -7.225 8.164 6.929 1.00 85.25 88 GLU A CA 1
ATOM 630 C C . GLU A 1 88 ? -6.090 7.395 7.631 1.00 85.25 88 GLU A C 1
ATOM 632 O O . GLU A 1 88 ? -6.310 6.585 8.537 1.00 85.25 88 GLU A O 1
ATOM 637 N N . ILE A 1 89 ? -4.857 7.598 7.153 1.00 89.44 89 ILE A N 1
ATOM 638 C CA . ILE A 1 89 ? -3.636 7.043 7.757 1.00 89.44 89 ILE A CA 1
ATOM 639 C C . ILE A 1 89 ? -3.005 8.109 8.648 1.00 89.44 89 ILE A C 1
ATOM 641 O O . ILE A 1 89 ? -2.720 9.205 8.178 1.00 89.44 89 ILE A O 1
ATOM 645 N N . TYR A 1 90 ? -2.710 7.750 9.894 1.00 92.06 90 TYR A N 1
ATOM 646 C CA . TYR A 1 90 ? -2.208 8.677 10.905 1.00 92.06 90 TYR A CA 1
ATOM 647 C C . TYR A 1 90 ? -0.871 8.229 11.479 1.00 92.06 90 TYR A C 1
ATOM 649 O O . TYR A 1 90 ? -0.563 7.032 11.530 1.00 92.06 90 TYR A O 1
ATOM 657 N N . GLY A 1 91 ? -0.091 9.185 11.978 1.00 93.75 91 GLY A N 1
ATOM 658 C CA . GLY A 1 91 ? 0.999 8.871 12.900 1.00 93.75 91 GLY A CA 1
ATOM 659 C C . GLY A 1 91 ? 0.435 8.384 14.235 1.00 93.75 91 GLY A C 1
ATOM 660 O O . GLY A 1 91 ? -0.561 8.914 14.707 1.00 93.75 91 GLY A O 1
ATOM 661 N N . GLY A 1 92 ? 1.056 7.393 14.882 1.00 93.81 92 GLY A N 1
ATOM 662 C CA . GLY A 1 92 ? 0.539 6.855 16.151 1.00 93.81 92 GLY A CA 1
ATOM 663 C C . GLY A 1 92 ? 0.313 7.905 17.254 1.00 93.81 92 GLY A C 1
ATOM 664 O O . GLY A 1 92 ? -0.640 7.779 18.022 1.00 93.81 92 GLY A O 1
ATOM 665 N N . GLU A 1 93 ? 1.141 8.951 17.289 1.00 94.25 93 GLU A N 1
ATOM 666 C CA . GLU A 1 93 ? 1.071 10.058 18.260 1.00 94.25 93 GLU A CA 1
ATOM 667 C C . GLU A 1 93 ? 0.164 11.218 17.813 1.00 94.25 93 GLU A C 1
ATOM 669 O O . GLU A 1 93 ? 0.056 12.223 18.507 1.00 94.25 93 GLU A O 1
ATOM 674 N N . GLU A 1 94 ? -0.455 11.121 16.638 1.00 94.38 94 GLU A N 1
ATOM 675 C CA . GLU A 1 94 ? -1.354 12.153 16.132 1.00 94.38 94 GLU A CA 1
ATOM 676 C C . GLU A 1 94 ? -2.649 12.183 16.949 1.00 94.38 94 GLU A C 1
ATOM 678 O O . GLU A 1 94 ? -3.223 11.136 17.248 1.00 94.38 94 GLU A O 1
ATOM 683 N N . GLU A 1 95 ? -3.106 13.375 17.331 1.00 95.69 95 GLU A N 1
ATOM 684 C CA . GLU A 1 95 ? -4.312 13.539 18.145 1.00 95.69 95 GLU A CA 1
ATOM 685 C C . GLU A 1 95 ? -5.575 13.435 17.285 1.00 95.69 95 GLU A C 1
ATOM 687 O O . GLU A 1 95 ? -5.766 14.201 16.340 1.00 95.69 95 GLU A O 1
ATOM 692 N N . LEU A 1 96 ? -6.463 12.511 17.653 1.00 93.38 96 LEU A N 1
ATOM 693 C CA . LEU A 1 96 ? -7.820 12.399 17.123 1.00 93.38 96 LEU A CA 1
ATOM 694 C C . LEU A 1 96 ? -8.830 12.823 18.200 1.00 93.38 96 LEU A C 1
ATOM 696 O O . LEU A 1 96 ? -8.490 13.000 19.369 1.00 93.38 96 LEU A O 1
ATOM 700 N N . GLU A 1 97 ? -10.111 12.921 17.840 1.00 91.56 97 GLU A N 1
ATOM 701 C CA . GLU A 1 97 ? -11.173 13.405 18.742 1.00 91.56 97 GLU A CA 1
ATOM 702 C C . GLU A 1 97 ? -11.252 12.671 20.095 1.00 91.56 97 GLU A C 1
ATOM 704 O O . GLU A 1 97 ? -11.691 13.242 21.092 1.00 91.56 97 GLU A O 1
ATOM 709 N N . THR A 1 98 ? -10.846 11.397 20.145 1.00 92.81 98 THR A N 1
ATOM 710 C CA . THR A 1 98 ? -10.981 10.532 21.334 1.00 92.81 98 THR A CA 1
ATOM 711 C C . THR A 1 98 ? -9.644 10.036 21.903 1.00 92.81 98 THR A C 1
ATOM 713 O O . THR A 1 98 ? -9.615 9.057 22.668 1.00 92.81 98 THR A O 1
ATOM 716 N N . GLY A 1 99 ? -8.552 10.725 21.556 1.00 94.88 99 GLY A N 1
ATOM 717 C CA . GLY A 1 99 ? -7.173 10.458 21.972 1.00 94.88 99 GLY A CA 1
ATOM 718 C C . GLY A 1 99 ? -6.246 10.215 20.782 1.00 94.88 99 GLY A C 1
ATOM 719 O O . GLY A 1 99 ? -6.653 10.360 19.630 1.00 94.88 99 GLY A O 1
ATOM 720 N N . THR A 1 100 ? -5.014 9.787 21.057 1.00 96.56 100 THR A N 1
ATOM 721 C CA . THR A 1 100 ? -4.032 9.539 19.994 1.00 96.56 100 THR A CA 1
ATOM 722 C C . THR A 1 100 ? -4.491 8.453 19.022 1.00 96.56 100 THR A C 1
ATOM 724 O O . THR A 1 100 ? -5.187 7.498 19.395 1.00 96.56 100 THR A O 1
ATOM 727 N N . ALA A 1 101 ? -4.067 8.549 17.765 1.00 95.31 101 ALA A N 1
ATOM 728 C CA . ALA A 1 101 ? -4.442 7.606 16.724 1.00 95.31 101 ALA A CA 1
ATOM 729 C C . ALA A 1 101 ? -4.047 6.164 17.076 1.00 95.31 101 ALA A C 1
ATOM 731 O O . ALA A 1 101 ? -4.795 5.233 16.773 1.00 95.31 101 ALA A O 1
ATOM 732 N N . ALA A 1 102 ? -2.925 5.956 17.777 1.00 96.00 102 ALA A N 1
ATOM 733 C CA . ALA A 1 102 ? -2.532 4.649 18.297 1.00 96.00 102 ALA A CA 1
ATOM 734 C C . ALA A 1 102 ? -3.548 4.078 19.300 1.00 96.00 102 ALA A C 1
ATOM 736 O O . ALA A 1 102 ? -3.877 2.890 19.238 1.00 96.00 102 ALA A O 1
ATOM 737 N N . VAL A 1 103 ? -4.075 4.915 20.201 1.00 95.75 103 VAL A N 1
ATOM 738 C CA . VAL A 1 103 ? -5.107 4.517 21.170 1.00 95.75 103 VAL A CA 1
ATOM 739 C C . VAL A 1 103 ? -6.411 4.183 20.455 1.00 95.75 103 VAL A C 1
ATOM 741 O O . VAL A 1 103 ? -7.020 3.152 20.750 1.00 95.75 103 VAL A O 1
ATOM 744 N N . VAL A 1 104 ? -6.833 5.011 19.497 1.00 94.88 104 VAL A N 1
ATOM 745 C CA . VAL A 1 104 ? -8.042 4.751 18.702 1.00 94.88 104 VAL A CA 1
ATOM 746 C C . VAL A 1 104 ? -7.888 3.451 17.908 1.00 94.88 104 VAL A C 1
ATOM 748 O O . VAL A 1 104 ? -8.752 2.581 17.986 1.00 94.88 104 VAL A O 1
ATOM 751 N N . HIS A 1 105 ? -6.754 3.250 17.234 1.00 94.12 105 HIS A N 1
ATOM 752 C CA . HIS A 1 105 ? -6.462 2.019 16.503 1.00 94.12 105 HIS A CA 1
ATOM 753 C C . HIS A 1 105 ? -6.507 0.782 17.407 1.00 94.12 105 HIS A C 1
ATOM 755 O O . HIS A 1 105 ? -7.146 -0.210 17.054 1.00 94.12 105 HIS A O 1
ATOM 761 N N . ALA A 1 106 ? -5.892 0.840 18.591 1.00 95.19 106 ALA A N 1
ATOM 762 C CA . ALA A 1 106 ? -5.920 -0.263 19.545 1.00 95.19 106 ALA A CA 1
ATOM 763 C C . ALA A 1 106 ? -7.338 -0.569 20.049 1.00 95.19 106 ALA A C 1
ATOM 765 O O . ALA A 1 106 ? -7.687 -1.738 20.197 1.00 95.19 106 ALA A O 1
ATOM 766 N N . ARG A 1 107 ? -8.187 0.447 20.258 1.00 93.62 107 ARG A N 1
ATOM 767 C CA . ARG A 1 107 ? -9.603 0.246 20.617 1.00 93.62 107 ARG A CA 1
ATOM 768 C C . ARG A 1 107 ? -10.398 -0.406 19.484 1.00 93.62 107 ARG A C 1
ATOM 770 O O . ARG A 1 107 ? -11.206 -1.287 19.753 1.00 93.62 107 ARG A O 1
ATOM 777 N N . CYS A 1 108 ? -10.165 0.006 18.237 1.00 90.50 108 CYS A N 1
ATOM 778 C CA . CYS A 1 108 ? -10.881 -0.514 17.069 1.00 90.50 108 CYS A CA 1
ATOM 779 C C . CYS A 1 108 ? -10.453 -1.937 16.682 1.00 90.50 108 CYS A C 1
ATOM 781 O O . CYS A 1 108 ? -11.264 -2.697 16.162 1.00 90.50 108 CYS A O 1
ATOM 783 N N . THR A 1 109 ? -9.187 -2.299 16.907 1.00 90.88 109 THR A N 1
ATOM 784 C CA . THR A 1 109 ? -8.602 -3.550 16.387 1.00 90.88 109 THR A CA 1
ATOM 785 C C . THR A 1 109 ? -8.210 -4.557 17.466 1.00 90.88 109 THR A C 1
ATOM 787 O O . THR A 1 109 ? -7.986 -5.724 17.156 1.00 90.88 109 THR A O 1
ATOM 790 N N . GLY A 1 110 ? -8.080 -4.123 18.723 1.00 93.44 110 GLY A N 1
ATOM 791 C CA . GLY A 1 110 ? -7.477 -4.908 19.801 1.00 93.44 110 GLY A CA 1
ATOM 792 C C . GLY A 1 110 ? -5.949 -5.028 19.714 1.00 93.44 110 GLY A C 1
ATOM 793 O O . GLY A 1 110 ? -5.353 -5.718 20.540 1.00 93.44 110 GLY A O 1
ATOM 794 N N . VAL A 1 111 ? -5.300 -4.378 18.740 1.00 91.44 111 VAL A N 1
ATOM 795 C CA . VAL A 1 111 ? -3.852 -4.462 18.509 1.00 91.44 111 VAL A CA 1
ATOM 796 C C . VAL A 1 111 ? -3.178 -3.154 18.905 1.00 91.44 111 VAL A C 1
ATOM 798 O O . VAL A 1 111 ? -3.446 -2.103 18.330 1.00 91.44 111 VAL A O 1
ATOM 801 N N . SER A 1 112 ? -2.259 -3.216 19.870 1.00 94.50 112 SER A N 1
ATOM 802 C CA . SER A 1 112 ? -1.426 -2.067 20.230 1.00 94.50 112 SER A CA 1
ATOM 803 C C . SER A 1 112 ? -0.300 -1.881 19.205 1.00 94.50 112 SER A C 1
ATOM 805 O O . SER A 1 112 ? 0.545 -2.773 19.070 1.00 94.50 112 SER A O 1
ATOM 807 N N . PRO A 1 113 ? -0.260 -0.751 18.481 1.00 93.69 113 PRO A N 1
ATOM 808 C CA . PRO A 1 113 ? 0.794 -0.489 17.512 1.00 93.69 113 PRO A CA 1
ATOM 809 C C . PRO A 1 113 ? 2.122 -0.169 18.225 1.00 93.69 113 PRO A C 1
ATOM 811 O O . PRO A 1 113 ? 2.112 0.406 19.316 1.00 93.69 113 PRO A O 1
ATOM 814 N N . PRO A 1 114 ? 3.280 -0.528 17.640 1.00 92.81 114 PRO A N 1
ATOM 815 C CA . PRO A 1 114 ? 4.572 -0.147 18.196 1.00 92.81 114 PRO A CA 1
ATOM 816 C C . PRO A 1 114 ? 4.825 1.367 18.042 1.00 92.81 114 PRO A C 1
ATOM 818 O O . PRO A 1 114 ? 4.256 1.994 17.144 1.00 92.81 114 PRO A O 1
ATOM 821 N N . PRO A 1 115 ? 5.713 1.961 18.864 1.00 91.31 115 PRO A N 1
ATOM 822 C CA . PRO A 1 115 ? 6.073 3.374 18.749 1.00 91.31 115 PRO A CA 1
ATOM 823 C C . PRO A 1 115 ? 6.561 3.745 17.344 1.00 91.31 115 PRO A C 1
ATOM 825 O O . PRO A 1 115 ? 7.342 3.010 16.736 1.00 91.31 115 PRO A O 1
ATOM 828 N N . GLY A 1 116 ? 6.110 4.894 16.835 1.00 89.62 116 GLY A N 1
ATOM 829 C CA . GLY A 1 116 ? 6.462 5.387 15.49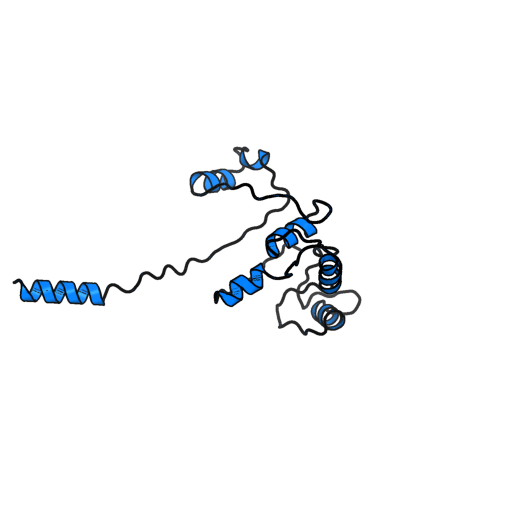9 1.00 89.62 116 GLY A CA 1
ATOM 830 C C . GLY A 1 116 ? 5.753 4.683 14.335 1.00 89.62 116 GLY A C 1
ATOM 831 O O . GLY A 1 116 ? 6.049 4.984 13.179 1.00 89.62 116 GLY A O 1
ATOM 832 N N . ALA A 1 117 ? 4.829 3.755 14.603 1.00 90.69 117 ALA A N 1
ATOM 833 C CA . ALA A 1 117 ? 4.010 3.156 13.558 1.00 90.69 117 ALA A CA 1
ATOM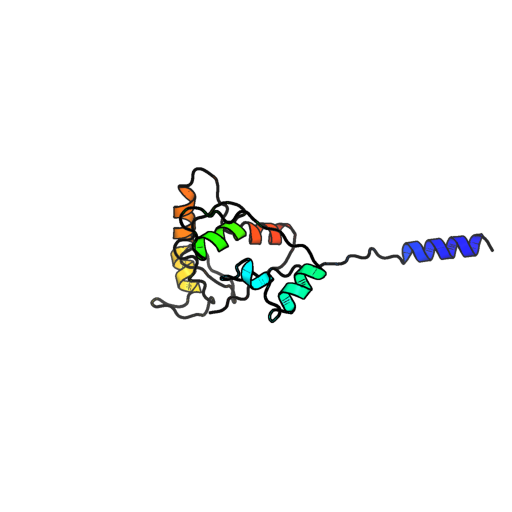 834 C C . ALA A 1 117 ? 3.003 4.158 12.978 1.00 90.69 117 ALA A C 1
ATOM 836 O O . ALA A 1 117 ? 2.440 4.992 13.691 1.00 90.69 117 ALA A O 1
ATOM 837 N N . LEU A 1 118 ? 2.735 4.005 11.682 1.00 92.12 118 LEU A N 1
ATOM 838 C CA . LEU A 1 118 ? 1.525 4.539 11.073 1.00 92.12 118 LEU A CA 1
ATOM 839 C C . LEU A 1 118 ? 0.355 3.613 11.395 1.00 92.12 118 LEU A C 1
ATOM 841 O O . LEU A 1 118 ? 0.503 2.387 11.398 1.00 92.12 118 LEU A O 1
ATOM 845 N N . VAL A 1 119 ? -0.806 4.201 11.641 1.00 92.50 119 VAL A N 1
ATOM 846 C CA . VAL A 1 119 ? -2.015 3.483 12.027 1.00 92.50 119 VAL A CA 1
ATOM 847 C C . VAL A 1 119 ? -3.176 3.880 11.135 1.00 92.50 119 VAL A C 1
ATOM 849 O O . VAL A 1 119 ? -3.291 5.019 10.696 1.00 92.50 119 VAL A O 1
ATOM 852 N N . LEU A 1 120 ? -4.056 2.916 10.886 1.00 92.06 120 LEU A N 1
ATOM 853 C CA . LEU A 1 120 ? -5.304 3.123 10.166 1.00 92.06 120 LEU A CA 1
ATOM 854 C C . LEU A 1 120 ? -6.443 2.580 11.038 1.00 92.06 120 LEU A C 1
ATOM 856 O O . LEU A 1 120 ? -6.702 1.372 11.017 1.00 92.06 120 LEU A O 1
ATOM 860 N N . PRO A 1 121 ? -7.080 3.410 11.884 1.00 90.94 121 PRO A N 1
ATOM 861 C CA . PRO A 1 121 ? -8.147 2.956 12.778 1.00 90.94 121 PRO A CA 1
ATOM 862 C C . PRO A 1 121 ? -9.307 2.264 12.043 1.00 90.94 121 PRO A C 1
ATOM 864 O O . PRO A 1 121 ? -9.843 1.272 12.533 1.00 90.94 121 PRO A O 1
ATOM 867 N N . GLY A 1 122 ? -9.621 2.710 10.821 1.00 88.56 122 GLY A N 1
ATOM 868 C CA . GLY A 1 122 ? -10.673 2.149 9.965 1.00 88.56 122 GLY A CA 1
ATOM 869 C C . GLY A 1 122 ? -10.384 0.773 9.346 1.00 88.56 122 GLY A C 1
ATOM 870 O O . GLY A 1 122 ? -11.169 0.304 8.522 1.00 88.56 122 GLY A O 1
ATOM 871 N N . ILE A 1 123 ? -9.292 0.087 9.713 1.00 91.19 123 ILE A N 1
ATOM 872 C CA . ILE A 1 123 ? -8.885 -1.170 9.054 1.00 91.19 123 ILE A CA 1
ATOM 873 C C . ILE A 1 123 ? -9.925 -2.292 9.183 1.00 91.19 123 ILE A C 1
ATOM 875 O O . ILE A 1 123 ? -10.042 -3.129 8.288 1.00 91.19 123 ILE A O 1
ATOM 879 N N . ALA A 1 124 ? -10.720 -2.292 10.257 1.00 88.56 124 ALA A N 1
ATOM 880 C CA . ALA A 1 124 ? -11.795 -3.262 10.451 1.00 88.56 124 ALA A CA 1
ATOM 881 C C . ALA A 1 124 ? -12.895 -3.126 9.382 1.00 88.56 124 ALA A C 1
ATOM 883 O O . ALA A 1 124 ? -13.341 -4.132 8.834 1.00 88.56 124 ALA A O 1
ATOM 884 N N . VAL A 1 125 ? -13.264 -1.892 9.020 1.00 91.12 125 VAL A N 1
ATOM 885 C CA . VAL A 1 125 ? -14.283 -1.612 7.992 1.00 91.12 125 VAL A CA 1
ATOM 886 C C . VAL A 1 125 ? -13.802 -2.079 6.617 1.00 91.12 125 VAL A C 1
ATOM 888 O O . VAL A 1 125 ? -14.563 -2.643 5.834 1.00 91.12 125 VAL A O 1
ATOM 891 N N . ILE A 1 126 ? -12.508 -1.908 6.337 1.00 93.62 126 ILE A N 1
ATOM 892 C CA . ILE A 1 126 ? -11.878 -2.437 5.123 1.00 93.62 126 ILE A CA 1
ATOM 893 C C . ILE A 1 126 ? -11.949 -3.966 5.108 1.00 93.62 126 ILE A C 1
ATOM 895 O O . ILE A 1 126 ? -12.317 -4.552 4.088 1.00 93.62 126 ILE A O 1
ATOM 899 N N . ALA A 1 127 ? -11.598 -4.626 6.214 1.00 91.69 127 ALA A N 1
ATOM 900 C CA . ALA A 1 127 ? -11.636 -6.082 6.301 1.00 91.69 127 ALA A CA 1
ATOM 901 C C . ALA A 1 127 ? -13.056 -6.629 6.075 1.00 91.69 127 ALA A C 1
ATOM 903 O O . ALA A 1 127 ? -13.233 -7.553 5.281 1.00 91.69 127 ALA A O 1
ATOM 904 N N . GLU A 1 128 ? -14.063 -6.018 6.702 1.00 91.94 128 GLU A N 1
ATOM 905 C CA . GLU A 1 128 ? -15.473 -6.379 6.538 1.00 91.94 128 GLU A CA 1
ATOM 906 C C . GLU A 1 128 ? -15.942 -6.209 5.086 1.00 91.94 128 GLU A C 1
ATOM 908 O O . GLU A 1 128 ? -16.463 -7.153 4.489 1.00 91.94 128 GLU A O 1
ATOM 913 N N . ALA A 1 129 ? -15.681 -5.046 4.478 1.00 94.00 129 ALA A N 1
ATOM 914 C CA . ALA A 1 129 ? -16.094 -4.760 3.105 1.00 94.00 129 ALA A CA 1
ATOM 915 C C . ALA A 1 129 ? -15.505 -5.752 2.088 1.00 94.00 129 ALA A C 1
ATOM 917 O O . ALA A 1 129 ? -16.171 -6.129 1.124 1.00 94.00 129 ALA A O 1
ATOM 918 N N . ASN A 1 130 ? -14.264 -6.198 2.299 1.00 95.31 130 ASN A N 1
ATOM 919 C CA . ASN A 1 130 ? -13.623 -7.166 1.412 1.00 95.31 130 ASN A CA 1
ATOM 920 C C . ASN A 1 130 ? -13.997 -8.622 1.715 1.00 95.31 130 ASN A C 1
ATOM 922 O O . ASN A 1 130 ? -13.930 -9.453 0.812 1.00 95.31 130 ASN A O 1
ATOM 926 N N . GLY A 1 131 ? -14.417 -8.938 2.943 1.00 93.62 131 GLY A N 1
ATOM 927 C CA . GLY A 1 131 ? -14.895 -10.273 3.313 1.00 93.62 131 GLY A CA 1
ATOM 928 C C . GLY A 1 131 ? -16.155 -10.701 2.551 1.00 93.62 131 GLY A C 1
ATOM 929 O O . GLY A 1 131 ? -16.385 -11.893 2.374 1.00 93.62 131 GLY A O 1
ATOM 930 N N . GLY A 1 132 ? -16.940 -9.739 2.052 1.00 89.81 132 GLY A N 1
ATOM 931 C CA . GLY A 1 132 ? -18.130 -9.986 1.231 1.00 89.81 132 GLY A CA 1
ATOM 932 C C . GLY A 1 132 ? -17.867 -10.227 -0.262 1.00 89.81 132 GLY A C 1
ATOM 933 O O . GLY A 1 132 ? -18.817 -10.431 -1.018 1.00 89.81 132 GLY A O 1
ATOM 934 N N . LEU A 1 133 ? -16.614 -10.174 -0.724 1.00 93.69 133 LEU A N 1
ATOM 935 C CA . LEU A 1 133 ? -16.283 -10.382 -2.135 1.00 93.69 133 LEU A CA 1
ATOM 936 C C . LEU A 1 133 ? -16.246 -11.875 -2.499 1.00 93.69 133 LEU A C 1
ATOM 938 O O . LEU A 1 133 ? -15.941 -12.737 -1.682 1.00 93.69 133 LEU A O 1
ATOM 942 N N . LEU A 1 134 ? -16.500 -12.185 -3.776 1.00 92.38 134 LEU A N 1
ATOM 943 C CA . LEU A 1 134 ? -16.456 -13.559 -4.310 1.00 92.38 134 LEU A CA 1
ATOM 944 C C . LEU A 1 134 ? -15.031 -14.129 -4.435 1.00 92.38 134 LEU A C 1
ATOM 946 O O . LEU A 1 134 ? -14.843 -15.246 -4.916 1.00 92.38 134 LEU A O 1
ATOM 950 N N . HIS A 1 135 ? -14.020 -13.356 -4.048 1.00 91.94 135 HIS A N 1
ATOM 951 C CA . HIS A 1 135 ? -12.617 -13.741 -4.050 1.00 91.94 135 HIS A CA 1
ATOM 952 C C . HIS A 1 135 ? -11.957 -13.274 -2.757 1.00 91.94 135 HIS A C 1
ATOM 954 O O . HIS A 1 135 ? -12.358 -12.278 -2.158 1.00 91.94 135 HIS A O 1
ATOM 960 N N . THR A 1 136 ? -10.911 -13.979 -2.339 1.00 92.81 136 THR A N 1
ATOM 961 C CA . THR A 1 136 ? -10.157 -13.608 -1.144 1.00 92.81 136 THR A CA 1
ATOM 962 C C . THR A 1 136 ? -9.300 -12.381 -1.415 1.00 92.81 136 THR A C 1
ATOM 964 O O . THR A 1 136 ? -8.488 -12.376 -2.339 1.00 92.81 136 THR A O 1
ATOM 967 N N . VAL A 1 137 ? -9.440 -11.370 -0.564 1.00 94.44 137 VAL A N 1
ATOM 968 C CA . VAL A 1 137 ? -8.551 -10.209 -0.526 1.00 94.44 137 VAL A CA 1
ATOM 969 C C . VAL A 1 137 ? -7.712 -10.292 0.738 1.00 94.44 137 VAL A C 1
ATOM 971 O O . VAL A 1 137 ? -8.244 -10.378 1.844 1.00 94.44 137 VAL A O 1
ATOM 974 N N . ARG A 1 138 ? -6.387 -10.246 0.586 1.00 92.44 138 ARG A N 1
ATOM 975 C CA . ARG A 1 138 ? -5.461 -10.214 1.720 1.00 92.44 138 ARG A CA 1
ATOM 976 C C . ARG A 1 138 ? -4.987 -8.786 1.969 1.00 92.44 138 ARG A C 1
ATOM 978 O O . ARG A 1 138 ? -4.096 -8.280 1.286 1.00 92.44 138 ARG A O 1
ATOM 985 N N . ILE A 1 139 ? -5.589 -8.137 2.961 1.00 89.94 139 ILE A N 1
ATOM 986 C CA . ILE A 1 139 ? -5.157 -6.813 3.422 1.00 89.94 139 ILE A CA 1
ATOM 987 C C . ILE A 1 139 ? -3.740 -6.928 3.995 1.00 89.94 139 ILE A C 1
ATOM 989 O O . ILE A 1 139 ? -3.450 -7.844 4.758 1.00 89.94 139 ILE A O 1
ATOM 993 N N . GLY A 1 140 ? -2.841 -6.032 3.577 1.00 87.00 140 GLY A N 1
ATOM 994 C CA . GLY A 1 140 ? -1.432 -6.059 3.983 1.00 87.00 140 GLY A CA 1
ATOM 995 C C . GLY A 1 140 ? -0.542 -7.040 3.208 1.00 87.00 140 GLY A C 1
ATOM 996 O O . GLY A 1 140 ? 0.621 -7.198 3.573 1.00 87.00 140 GLY A O 1
ATOM 997 N N . TYR A 1 141 ? -1.029 -7.667 2.126 1.00 92.25 141 TYR A N 1
ATOM 998 C CA . TYR A 1 141 ? -0.268 -8.680 1.379 1.00 92.25 141 TYR A CA 1
ATOM 999 C C . TYR A 1 141 ? 1.125 -8.219 0.929 1.00 92.25 141 TYR A C 1
ATOM 1001 O O . TYR A 1 141 ? 2.089 -8.974 1.068 1.00 92.25 141 TYR A O 1
ATOM 1009 N N . LEU A 1 142 ? 1.258 -6.987 0.429 1.00 90.44 142 LEU A N 1
ATOM 1010 C CA . LEU A 1 142 ? 2.551 -6.416 0.050 1.00 90.44 142 LEU A CA 1
ATOM 1011 C C . LEU A 1 142 ? 3.527 -6.374 1.236 1.00 90.44 142 LEU A C 1
ATOM 1013 O O . LEU A 1 142 ? 4.659 -6.841 1.118 1.00 90.44 142 LEU A O 1
ATOM 1017 N N . ALA A 1 143 ? 3.086 -5.854 2.384 1.00 88.38 143 ALA A N 1
ATOM 1018 C CA . ALA A 1 143 ? 3.915 -5.748 3.583 1.00 88.38 143 ALA A CA 1
ATOM 1019 C C . ALA A 1 143 ? 4.299 -7.132 4.128 1.00 88.38 143 ALA A C 1
ATOM 1021 O O . ALA A 1 143 ? 5.467 -7.375 4.435 1.00 88.38 143 ALA A O 1
ATOM 1022 N N . ASP A 1 144 ? 3.344 -8.062 4.168 1.00 91.25 144 ASP A N 1
ATOM 1023 C CA . ASP A 1 144 ? 3.582 -9.447 4.574 1.00 91.25 144 ASP A CA 1
ATOM 1024 C C . ASP A 1 144 ? 4.595 -10.142 3.661 1.00 91.25 144 ASP A C 1
ATOM 1026 O O . ASP A 1 144 ? 5.481 -10.849 4.140 1.00 91.25 144 ASP A O 1
ATOM 1030 N N . SER A 1 145 ? 4.490 -9.922 2.348 1.00 91.75 145 SER A N 1
ATOM 1031 C CA . SER A 1 145 ? 5.398 -10.506 1.358 1.00 91.75 145 SER A CA 1
ATOM 1032 C C . SER A 1 145 ? 6.819 -9.967 1.517 1.00 91.75 145 SER A C 1
ATOM 1034 O O . SER A 1 145 ? 7.780 -10.735 1.490 1.00 91.75 145 SER A O 1
ATOM 1036 N N . LEU A 1 146 ? 6.963 -8.657 1.750 1.00 89.06 146 LEU A N 1
ATOM 1037 C CA . LEU A 1 146 ? 8.257 -8.034 2.037 1.00 89.06 146 LEU A CA 1
ATOM 1038 C C . LEU A 1 146 ? 8.868 -8.599 3.325 1.00 89.06 146 LEU A C 1
ATOM 1040 O O . LEU A 1 146 ? 10.033 -9.001 3.329 1.00 89.06 146 LEU A O 1
ATOM 1044 N N . LYS A 1 147 ? 8.071 -8.701 4.394 1.00 89.88 147 LYS A N 1
ATOM 1045 C CA . LYS A 1 147 ? 8.505 -9.260 5.679 1.00 89.88 147 LYS A CA 1
ATOM 1046 C C . LYS A 1 147 ? 8.927 -10.725 5.552 1.00 89.88 147 LYS A C 1
ATOM 1048 O O . LYS A 1 147 ? 9.981 -11.094 6.062 1.00 89.88 147 LYS A O 1
ATOM 1053 N N . ALA A 1 148 ? 8.150 -11.547 4.843 1.00 91.81 148 A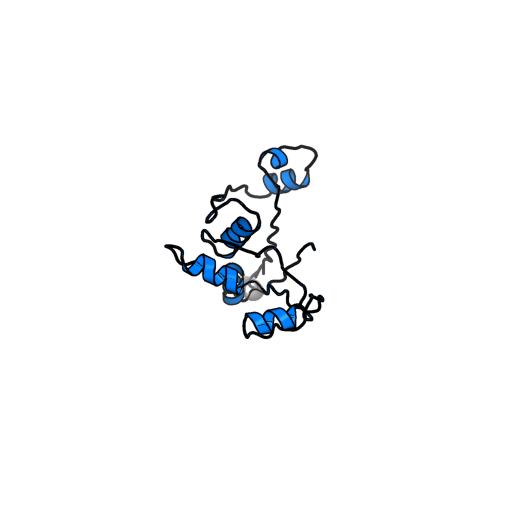LA A N 1
ATOM 1054 C CA . ALA A 1 148 ? 8.473 -12.952 4.587 1.00 91.81 148 ALA A CA 1
ATOM 1055 C C . ALA A 1 148 ? 9.780 -13.119 3.791 1.00 91.81 148 ALA A C 1
ATOM 1057 O O . ALA A 1 148 ? 10.514 -14.080 4.003 1.00 91.81 148 ALA A O 1
ATOM 1058 N N . ALA A 1 149 ? 10.109 -12.154 2.929 1.00 89.50 149 ALA A N 1
ATOM 1059 C CA . ALA A 1 149 ? 11.373 -12.096 2.197 1.00 89.50 149 ALA A CA 1
ATOM 1060 C C . ALA A 1 149 ? 12.542 -11.488 3.006 1.00 89.50 149 ALA A C 1
ATOM 1062 O O . ALA A 1 149 ? 13.605 -11.217 2.441 1.00 89.50 149 ALA A O 1
ATOM 1063 N N . GLY A 1 150 ? 12.360 -11.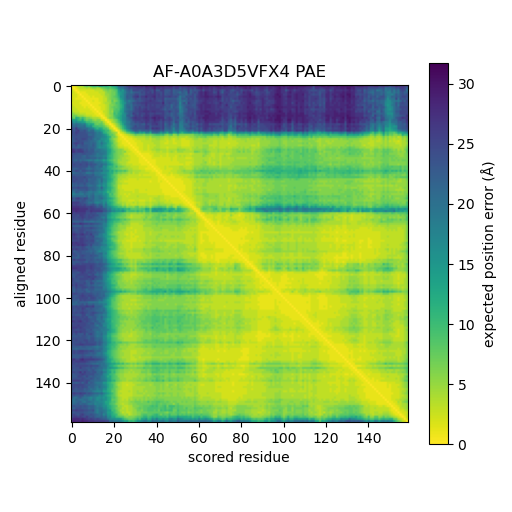226 4.307 1.00 88.50 150 GLY A N 1
ATOM 1064 C CA . GLY A 1 150 ? 13.378 -10.621 5.169 1.00 88.50 150 GLY A CA 1
ATOM 1065 C C . GLY A 1 150 ? 13.692 -9.162 4.826 1.00 88.50 150 GLY A C 1
ATOM 1066 O O . GLY A 1 150 ? 14.792 -8.688 5.109 1.00 88.50 150 GLY A O 1
ATOM 1067 N N . LYS A 1 151 ? 12.764 -8.450 4.174 1.00 85.94 151 LYS A N 1
ATOM 1068 C CA . LYS A 1 151 ? 12.916 -7.033 3.828 1.00 85.94 151 LYS A CA 1
ATOM 1069 C C . LYS A 1 151 ? 12.290 -6.150 4.900 1.00 85.94 151 LYS A C 1
ATOM 1071 O O . LYS A 1 151 ? 11.217 -6.444 5.423 1.00 85.94 151 LYS A O 1
ATOM 1076 N N . THR A 1 152 ? 12.957 -5.041 5.194 1.00 84.00 152 THR A N 1
ATOM 1077 C CA . THR A 1 152 ? 12.393 -3.942 5.976 1.00 84.00 152 THR A CA 1
ATOM 1078 C C . THR A 1 152 ? 11.626 -3.004 5.050 1.00 84.00 152 THR A C 1
ATOM 1080 O O . THR A 1 152 ? 12.017 -2.788 3.902 1.00 84.00 152 THR A O 1
ATOM 1083 N N . ALA A 1 153 ? 10.521 -2.454 5.544 1.00 82.50 153 ALA A N 1
ATOM 1084 C CA . ALA A 1 153 ? 9.734 -1.457 4.837 1.00 82.50 153 ALA A CA 1
ATOM 1085 C C . ALA A 1 153 ? 9.587 -0.220 5.720 1.00 82.50 153 ALA A C 1
ATOM 1087 O O . ALA A 1 153 ? 9.415 -0.334 6.932 1.00 82.50 153 ALA A O 1
ATOM 1088 N N . ALA A 1 154 ? 9.654 0.950 5.099 1.00 84.38 154 ALA A N 1
ATOM 1089 C CA . ALA A 1 154 ? 9.277 2.216 5.701 1.00 84.38 154 ALA A CA 1
ATOM 1090 C C . ALA A 1 154 ? 8.280 2.887 4.758 1.00 84.38 154 ALA A C 1
ATOM 1092 O O . ALA A 1 154 ? 8.414 2.777 3.537 1.00 84.38 154 ALA A O 1
ATOM 1093 N N . ALA A 1 155 ? 7.282 3.552 5.326 1.00 81.38 155 ALA A N 1
ATOM 1094 C CA . ALA A 1 155 ? 6.309 4.320 4.573 1.00 81.38 155 ALA A CA 1
ATOM 1095 C C . ALA A 1 155 ? 6.475 5.796 4.919 1.00 81.38 155 ALA A C 1
ATOM 1097 O O . ALA A 1 155 ? 6.611 6.158 6.086 1.00 81.38 155 ALA A O 1
ATOM 1098 N N . LEU A 1 156 ? 6.464 6.625 3.883 1.00 79.06 156 LEU A N 1
ATOM 1099 C CA . LEU A 1 156 ? 6.287 8.060 3.996 1.00 79.06 156 LEU A CA 1
ATOM 1100 C C . LEU A 1 156 ? 4.950 8.370 3.339 1.00 79.06 156 LEU A C 1
ATOM 1102 O O . LEU A 1 156 ? 4.723 7.983 2.192 1.00 79.06 156 LEU A O 1
ATOM 1106 N N . VAL A 1 157 ? 4.070 9.021 4.084 1.00 70.19 157 VAL A N 1
ATOM 1107 C CA . VAL A 1 157 ? 2.757 9.435 3.602 1.00 70.19 157 VAL A CA 1
ATOM 1108 C C . VAL A 1 157 ? 2.743 10.952 3.641 1.00 70.19 157 VAL A C 1
ATOM 1110 O O . VAL A 1 157 ? 3.195 11.546 4.619 1.00 70.19 157 VAL A O 1
ATOM 1113 N N . ASN A 1 158 ? 2.282 11.574 2.560 1.00 66.81 158 ASN A N 1
ATOM 1114 C CA . ASN A 1 158 ? 2.015 13.004 2.578 1.00 66.81 158 ASN A CA 1
ATOM 1115 C C . ASN A 1 158 ? 0.691 13.204 3.319 1.00 66.81 158 ASN A C 1
ATOM 1117 O O . ASN A 1 158 ? -0.324 12.669 2.868 1.00 66.81 158 ASN A O 1
ATOM 1121 N N . GLY A 1 159 ? 0.750 13.905 4.453 1.00 48.53 159 GLY A N 1
ATOM 1122 C CA . GLY A 1 159 ? -0.430 14.428 5.147 1.00 48.53 159 GLY A CA 1
ATOM 1123 C C . GLY A 1 159 ? -1.075 15.569 4.376 1.00 48.53 159 GLY A C 1
ATOM 1124 O O . GLY A 1 159 ? -0.335 16.274 3.647 1.00 48.53 159 GLY A O 1
#

Secondary structure (DSSP, 8-state):
-HHHHHHHHHHHHHH-------PPP-----TT--TTGGG-TT-HHHHHHHHSS---------SSS--HHHHHHHHHHTS----TTTT--EETT-EETTEEHHHHHHHHHS-PPPTT-EE-TTHHHHHHHHHTSSS---TTHHHHHHHHTT---------

Mean predicted aligned error: 9.03 Å

Solvent-accessible surface area (backbone atoms only — not comparable to full-atom values): 9882 Å² total; per-residue (Å²): 111,70,70,62,52,52,51,52,52,52,50,50,58,72,66,56,65,82,83,74,78,82,75,81,86,84,88,83,86,73,85,93,74,57,78,68,64,63,68,41,80,88,40,56,67,53,48,52,47,53,77,78,54,80,86,81,86,75,85,83,71,34,32,82,61,90,42,72,33,10,46,52,40,15,64,37,32,76,38,62,20,48,28,62,65,60,81,58,69,38,50,26,83,39,80,46,99,91,44,31,34,31,57,49,22,21,71,64,68,75,49,77,69,63,90,88,34,73,35,50,48,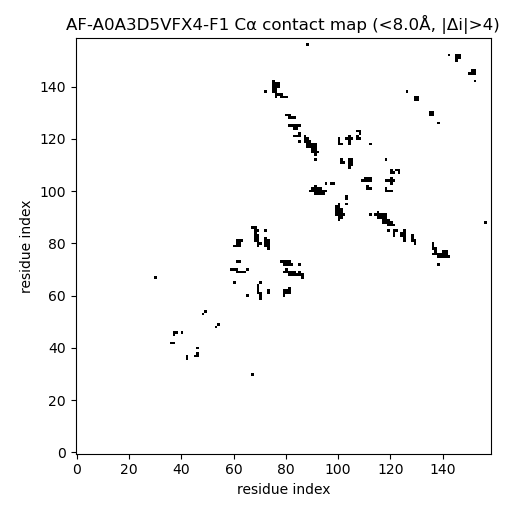47,52,60,58,24,53,54,63,30,67,75,47,100,56,91,62,44,84,57,38,51,61,52,50,37,48,75,70,75,44,87,85,86,87,87,77,88,128

pLDDT: mean 86.73, std 9.69, range [48.53, 96.56]

Sequence (159 aa):
MFRVLAVSCLLLLLLAGSVSAAGGVRLVIMDGVNLEHLQLEEYGNFRFLMEHGALGLANANTAGARSRENALLTLASGSRALGPGAGEIYGGEEELETGTAAVVHARCTGVSPPPGALVLPGIAVIAEANGGLLHTVRIGYLADSLKAAGKTAAALVNG

Foldseek 3Di:
DVVVVVVVVVVVVVVPDPPPPPDDDDDDDDPPDDPVVLVDPVPVVSVVCVVVHPDDDDPQDAPDDSDPQRSVLCVQQVHRFDGDQSVDKDFQQDADPVGGQQVLLCVQPVDRDDHRDIGRSCVVVRVVRQVPDPDDTDGRNNVVVCVVVVHDDDDDDDD

Radius of gyration: 22.96 Å; Cα contacts (8 Å, |Δi|>4): 166; chains: 1; bounding box: 74×44×45 Å

=== Feature glossary ===
A reading guide for the features in this record.

Start from the sequence.

  · This is the polypeptide sequence — one letter per residue, N-terminus first. Length ranges from a few dozen residues for small domains to over a thousand for large multi-domain proteins.

Fold it, and you get atomic coordinates and the backbone conformation that goes with them.

  · Structure coordinates are given as an mmCIF _atom_site loop: one row per atom with element, residue name, chain id, sequence number, and x/y/z position in Å. Only the four main-chain atoms per residue are included here; side chains are omitted to keep the record compact.

  · Backbone dihedral angles. Every residue except chain termini has a φ (preceding-C → N → Cα → C) and a ψ (N → Cα → C → next-N). They are reported in degrees following the IUPAC sign convention. Secondary structure is essentially a statement about which (φ, ψ) basin each residue occupies.

  · The SS8 string is DSSP's per-residue secondary-structure call. α-helix (H) means an i→i+4 H-bond ladder; β-strand (E) means the residue participates in a β-sheet; 3₁₀ (G) and π (I) are tighter and wider helices; T/S are turns/bends; '-' is loop.

  · SS3 is a coarse helix/strand/coil call (letters a/b/c) made by the P-SEA algorithm from inter-Cα distances and dihedrals. It is less detailed than DSSP but needs only Cα positions.

Summarize the fold with a handful of shape descriptors and a per-residue structural alphabet.

  · Radius of gyration (Rg) is the root-mean-square distance of Cα atoms from their centroid — a single number for overall size and compactness. A globular domain of N residues has Rg ≈ 2.2·N^0.38 Å; an extended or disordered chain has a much larger Rg. The Cα contact count is the number of residue pairs whose Cα atoms are within 8 Å and are more than four positions apart in sequence — a standard proxy for tertiary packing density. The bounding box is the smallest axis-aligned box enclosing all Cα atoms.

  · The Foldseek 3Di string encodes local tertiary geometry as a 20-letter alphabet — one character per residue — derived from the relative positions of nearby Cα atoms. Unlike the amino-acid sequence, 3Di is a direct function of the 3D structure, so two proteins with the same fold have similar 3Di strings even at low sequence identity.

  · Solvent-accessible surface area (SASA) is the area in Å² traced out by the centre of a 1.4 Å probe sphere (a water molecule) rolled over the protein's van der Waals surface (Shrake–Rupley / Lee–Richards construction). Buried residues have near-zero SASA; fully exposed residues can exceed 200 Å². The total SASA scales roughly with the number of surface residues.

Ask how reliable the model is.

  · pLDDT (predicted Local Distance Difference Test) is AlphaFold's per-residue confidence score, ranging from 0 to 100. Values above 90 indicate high confidence (typically well-packed cores); 70–90 is confident; 50–70 low confidence; below 50 usually means the region is disordered or the prediction is unreliable there. AlphaFold stores pLDDT in the mmCIF B-factor column.

  · B-factor (Debye–Waller factor) reflects atomic displacement in the crystal lattice. It is an experimental observable (units Å²), not a prediction; low values mean the atom is pinned down, high values mean it moves or is heterogeneous across the crystal.

  · Predicted Aligned Error (PAE) is an AlphaFold confidence matrix: entry (i, j) is the expected error in the position of residue j, in ångströms, when the prediction is superimposed on the true structure at residue i. Low PAE within a block of residues means that block is internally rigid and well-predicted; high PAE between two blocks means their relative placement is uncertain even if each block individually is confident.

Place it in context: what it resembles, what it is annotated as, and how it looks.

  · Nearest PDB neighbors are the top structural matches found by Foldseek when searching this structure against the entire Protein Data Bank. Each hit reports a TM-score (0 to 1; >0.5 almost always implies the same fold) and an E-value. These are *structural* homologs — they may share no detectable sequence similarity.

  · Functional annotations link the protein to curated databases. InterPro entries identify conserved domains and families by matching the sequence against member-database signatures (Pfam, PROSITE, CDD, …). Gene Ontology (GO) terms describe molecular function, biological process, and cellular component in a controlled vocabulary. CATH places the structure in a hierarchical fold classification (Class/Architecture/Topology/Homologous-superfamily). The organism is the source species.

  · Three diagnostic plots accompany the record. The Cα contact map visualizes the tertiary structure as a 2D adjacency matrix (8 Å cutoff, sequence-local contacts suppressed). The Ramachandran plot shows the distribution of backbone (φ, ψ) torsions, with points in the α and β basins reflecting secondary structure content. The PAE plot shows AlphaFold's inter-residue confidence as a color matrix.

  · Six rendered views show the 3D structure from the faces of a cube — i.e. along ±x, ±y, ±z. Rendering representation is drawn randomly per protein from cartoon (secondary-structure ribbons), sticks (backbone bonds), or molecular surface; coloring is either N→C rainbow (blue at the N-terminus through red at the C-terminus) or one color per chain.